Protein AF-A0A2M7PJN2-F1 (afdb_monomer)

Foldseek 3Di:
DDDPPPPDWDDQDPPPCPPPDQAREGEGHECEATCARCEYFYEYNGYNCAHVEYAYEHCFYANEHVEYTAYACEAQNYHCEYAHEHVEYEQDHVHYYDYYVYYDHD

Nearest PDB structures (foldseek):
  3wp8-assembly1_A-3  TM=7.097E-01  e=2.782E-02  Acinetobacter sp. Tol 5
  3s6l-assembly2_D  TM=5.979E-01  e=1.125E-02  Burkholderia pseudomallei 1710b
  3ult-assembly2_B  TM=5.946E-01  e=5.694E-01  Lolium perenne
  2xqh-assembly1_A  TM=3.423E-01  e=7.765E-02  Escherichia coli
  1p9h-assembly1_A  TM=4.107E-01  e=5.360E-01  Yersinia enterocolitica

Structure (mmCIF, N/CA/C/O backbone):
data_AF-A0A2M7PJN2-F1
#
_entry.id   AF-A0A2M7PJN2-F1
#
loop_
_atom_site.group_PDB
_atom_site.id
_atom_site.type_symbol
_atom_site.label_atom_id
_atom_site.label_alt_id
_atom_site.label_comp_id
_atom_site.label_asym_id
_atom_site.label_entity_id
_atom_site.label_seq_id
_atom_site.pdbx_PDB_ins_code
_atom_site.Cartn_x
_atom_site.Cartn_y
_atom_site.Cartn_z
_atom_site.occupancy
_atom_site.B_iso_or_equiv
_atom_site.auth_seq_id
_atom_site.auth_comp_id
_atom_site.auth_asym_id
_atom_site.auth_atom_id
_atom_site.pdbx_PDB_model_num
ATOM 1 N N . MET A 1 1 ? -11.602 22.014 36.390 1.00 38.78 1 MET A N 1
ATOM 2 C CA . MET A 1 1 ? -10.246 21.544 36.732 1.00 38.78 1 MET A CA 1
ATOM 3 C C . MET A 1 1 ? -9.973 20.289 35.911 1.00 38.78 1 MET A C 1
ATOM 5 O O . MET A 1 1 ? -10.560 19.260 36.188 1.00 38.78 1 MET A O 1
ATOM 9 N N . PHE A 1 2 ? -9.213 20.486 34.830 1.00 40.53 2 PHE A N 1
ATOM 10 C CA . PHE A 1 2 ? -8.470 19.558 33.959 1.00 40.53 2 PHE A CA 1
ATOM 11 C C . PHE A 1 2 ? -9.011 18.152 33.628 1.00 40.53 2 PHE A C 1
ATOM 13 O O . PHE A 1 2 ? -8.960 17.243 34.445 1.00 40.53 2 PHE A O 1
ATOM 20 N N . ALA A 1 3 ? -9.289 17.937 32.338 1.00 31.81 3 ALA A N 1
ATOM 21 C CA . ALA A 1 3 ? -8.840 16.731 31.645 1.00 31.81 3 ALA A CA 1
ATOM 22 C C . ALA A 1 3 ? -8.030 17.178 30.418 1.00 31.81 3 ALA A C 1
ATOM 24 O O . ALA A 1 3 ? -8.571 17.556 29.382 1.00 31.81 3 ALA A O 1
ATOM 25 N N . TYR A 1 4 ? -6.712 17.227 30.598 1.00 33.50 4 TYR A N 1
ATOM 26 C CA . TYR A 1 4 ? -5.731 17.418 29.537 1.00 33.50 4 TYR A CA 1
ATOM 27 C C . TYR A 1 4 ? -5.727 16.122 28.717 1.00 33.50 4 TYR A C 1
ATOM 29 O O . TYR A 1 4 ? -5.162 15.117 29.147 1.00 33.50 4 TYR A O 1
ATOM 37 N N . VAL A 1 5 ? -6.434 16.089 27.587 1.00 43.19 5 VAL A N 1
ATOM 38 C CA . VAL A 1 5 ? -6.377 14.930 26.690 1.00 43.19 5 VAL A CA 1
ATOM 39 C C . VAL A 1 5 ? -5.094 15.078 25.880 1.00 43.19 5 VAL A C 1
ATOM 41 O O . VAL A 1 5 ? -5.037 15.852 24.929 1.00 43.19 5 VAL A O 1
ATOM 44 N N . ASN A 1 6 ? -4.031 14.406 26.321 1.00 33.69 6 ASN A N 1
ATOM 45 C CA . ASN A 1 6 ? -2.768 14.343 25.594 1.00 33.69 6 ASN A CA 1
ATOM 46 C C . ASN A 1 6 ? -3.020 13.798 24.179 1.00 33.69 6 ASN A C 1
ATOM 48 O O . ASN A 1 6 ? -3.378 12.637 23.997 1.00 33.69 6 ASN A O 1
ATOM 52 N N . THR A 1 7 ? -2.814 14.648 23.179 1.00 42.75 7 THR A N 1
ATOM 53 C CA . THR A 1 7 ? -2.986 14.411 21.737 1.00 42.75 7 THR A CA 1
ATOM 54 C C . THR A 1 7 ? -1.872 13.569 21.105 1.00 42.75 7 THR A C 1
ATOM 56 O O . THR A 1 7 ? -1.627 13.656 19.907 1.00 42.75 7 THR A O 1
ATOM 59 N N . TYR A 1 8 ? -1.212 12.708 21.877 1.00 38.25 8 TYR A N 1
ATOM 60 C CA . TYR A 1 8 ? -0.133 11.858 21.384 1.00 38.25 8 TYR A CA 1
ATOM 61 C C . TYR A 1 8 ? -0.482 10.378 21.602 1.00 38.25 8 TYR A C 1
ATOM 63 O O . TYR A 1 8 ? -0.402 9.845 22.706 1.00 38.25 8 TYR A O 1
ATOM 71 N N . SER A 1 9 ? -0.835 9.716 20.495 1.00 43.16 9 SER A N 1
ATOM 72 C CA . SER A 1 9 ? -0.305 8.392 20.121 1.00 43.16 9 SER A CA 1
ATOM 73 C C . SER A 1 9 ? -1.198 7.148 20.088 1.00 43.16 9 SER A C 1
ATOM 75 O O . SER A 1 9 ? -0.722 6.198 19.482 1.00 43.16 9 SER A O 1
ATOM 77 N N . GLN A 1 10 ? -2.426 7.042 20.622 1.00 43.09 10 GLN A N 1
ATOM 78 C CA . GLN A 1 10 ? -3.120 5.727 20.590 1.00 43.09 10 GLN A CA 1
ATOM 79 C C . GLN A 1 10 ? -4.648 5.806 20.406 1.00 43.09 10 GLN A C 1
ATOM 81 O O . GLN A 1 10 ? -5.385 5.942 21.376 1.00 43.09 10 GLN A O 1
ATOM 86 N N . CYS A 1 11 ? -5.146 5.642 19.173 1.00 47.91 11 CYS A N 1
ATOM 87 C CA . CYS A 1 11 ? -6.522 5.179 18.947 1.00 47.91 11 CYS A CA 1
ATOM 88 C C . CYS A 1 11 ? -6.535 4.051 17.908 1.00 47.91 11 CYS A C 1
ATOM 90 O O . CYS A 1 11 ? -6.742 4.282 16.719 1.00 47.91 11 CYS A O 1
ATOM 92 N N . THR A 1 12 ? -6.303 2.823 18.378 1.00 56.69 12 THR A N 1
ATOM 93 C CA . THR A 1 12 ? -6.322 1.591 17.570 1.00 56.69 12 THR A CA 1
ATOM 94 C C . THR A 1 12 ? -7.746 1.209 17.129 1.00 56.69 12 THR A C 1
ATOM 96 O O . THR A 1 12 ? -7.912 0.525 16.125 1.00 56.69 12 THR A O 1
ATOM 99 N N . THR A 1 13 ? -8.777 1.729 17.808 1.00 49.72 13 THR A N 1
ATOM 100 C CA . THR A 1 13 ? -10.187 1.732 17.382 1.00 49.72 13 THR A CA 1
ATOM 101 C C . THR A 1 13 ? -10.884 2.945 17.999 1.00 49.72 13 THR A C 1
ATOM 103 O O . THR A 1 13 ? -11.215 2.932 19.186 1.00 49.72 13 THR A O 1
ATOM 106 N N . CYS A 1 14 ? -11.147 3.996 17.226 1.00 49.25 14 CYS A N 1
ATOM 107 C CA . CYS A 1 14 ? -12.115 5.005 17.650 1.00 49.25 14 CYS A CA 1
ATOM 108 C C . CYS A 1 14 ? -13.483 4.485 17.209 1.00 49.25 14 CYS A C 1
ATOM 110 O O . CYS A 1 14 ? -14.023 4.910 16.194 1.00 49.25 14 CYS A O 1
ATOM 112 N N . ASN A 1 15 ? -13.998 3.505 17.963 1.00 43.19 15 ASN A N 1
ATOM 113 C CA . ASN A 1 15 ? -15.410 3.143 17.966 1.00 43.19 15 ASN A CA 1
ATOM 114 C C . ASN A 1 15 ? -16.201 4.407 18.325 1.00 43.19 15 ASN A C 1
ATOM 116 O O . ASN A 1 15 ? -16.498 4.655 19.490 1.00 43.19 15 ASN A O 1
ATOM 120 N N . ASN A 1 16 ? -16.540 5.214 17.328 1.00 42.50 16 ASN A N 1
ATOM 121 C CA . ASN A 1 16 ? -17.818 5.885 17.365 1.00 42.50 16 ASN A CA 1
ATOM 122 C C . ASN A 1 16 ? -18.776 4.954 16.623 1.00 42.50 16 ASN A C 1
ATOM 124 O O . ASN A 1 16 ? -18.753 4.946 15.389 1.00 42.50 16 ASN A O 1
ATOM 128 N N . PRO A 1 17 ? -19.573 4.122 17.315 1.00 43.25 17 PRO A N 1
ATOM 129 C CA . PRO A 1 17 ? -20.713 3.509 16.670 1.00 43.25 17 PRO A CA 1
ATOM 130 C C . PRO A 1 17 ? -21.677 4.651 16.336 1.00 43.25 17 PRO A C 1
ATOM 132 O O . PRO A 1 17 ? -22.558 4.983 17.122 1.00 43.25 17 PRO A O 1
ATOM 135 N N . ILE A 1 18 ? -21.497 5.292 15.179 1.00 47.22 18 ILE A N 1
ATOM 136 C CA . ILE A 1 18 ? -22.597 6.015 14.558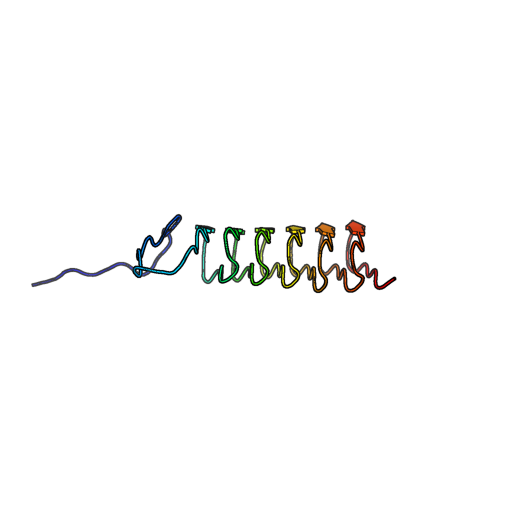 1.00 47.22 18 ILE A CA 1
ATOM 137 C C . ILE A 1 18 ? -23.594 4.911 14.192 1.00 47.22 18 ILE A C 1
ATOM 139 O O . ILE A 1 18 ? -23.219 3.993 13.449 1.00 47.22 18 ILE A O 1
ATOM 143 N N . PRO A 1 19 ? -24.829 4.931 14.717 1.00 38.94 19 PRO A N 1
ATOM 144 C CA . PRO A 1 19 ? -25.845 3.974 14.309 1.00 38.94 19 PRO A CA 1
ATOM 145 C C . PRO A 1 19 ? -26.008 4.063 12.783 1.00 38.94 19 PRO A C 1
ATOM 147 O O . PRO A 1 19 ? -26.482 5.073 12.273 1.00 38.94 19 PRO A O 1
ATOM 150 N N . GLY A 1 20 ? -25.537 3.041 12.057 1.00 47.75 20 GLY A N 1
ATOM 151 C CA . GLY A 1 20 ? -25.598 2.974 10.591 1.00 47.75 20 GLY A CA 1
ATOM 152 C C . GLY A 1 20 ? -24.270 3.040 9.820 1.00 47.75 20 GLY A C 1
ATOM 153 O O . GLY A 1 20 ? -24.317 2.947 8.596 1.00 47.75 20 GLY A O 1
ATOM 154 N N . THR A 1 21 ? -23.096 3.151 10.461 1.00 48.91 21 THR A N 1
ATOM 155 C CA . THR A 1 21 ? -21.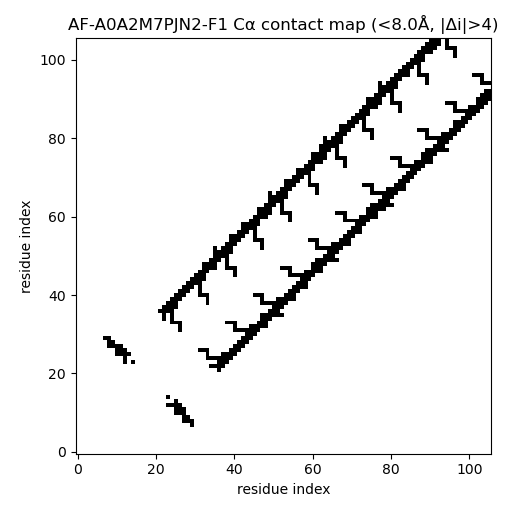802 3.117 9.736 1.00 48.91 21 THR A CA 1
ATOM 156 C C . THR A 1 21 ? -20.962 1.893 10.106 1.00 48.91 21 THR A C 1
ATOM 158 O O . THR A 1 21 ? -20.531 1.751 11.245 1.00 48.91 21 THR A O 1
ATOM 161 N N . THR A 1 22 ? -20.676 1.025 9.137 1.00 54.28 22 THR A N 1
ATOM 162 C CA . THR A 1 22 ? -19.928 -0.240 9.288 1.00 54.28 22 THR A CA 1
ATOM 163 C C . THR A 1 22 ? -18.404 -0.070 9.422 1.00 54.28 22 THR A C 1
ATOM 165 O O . THR A 1 22 ? -17.659 -0.984 9.088 1.00 54.28 22 THR A O 1
ATOM 168 N N . ASN A 1 23 ? -17.888 1.091 9.838 1.00 63.94 23 ASN A N 1
ATOM 169 C CA . ASN A 1 23 ? -16.481 1.450 9.618 1.00 63.94 23 ASN A CA 1
ATOM 170 C C . ASN A 1 23 ? -15.514 0.913 10.700 1.00 63.94 23 ASN A C 1
ATOM 172 O O . ASN A 1 23 ? -15.291 1.559 11.719 1.00 63.94 23 ASN A O 1
ATOM 176 N N . TYR A 1 24 ? -14.917 -0.260 10.456 1.00 77.88 24 TYR A N 1
ATOM 177 C CA . TYR A 1 24 ? -13.907 -0.898 11.321 1.00 77.88 24 TYR A CA 1
ATOM 178 C C . TYR A 1 24 ? -12.459 -0.460 11.016 1.00 77.88 24 TYR A C 1
ATOM 180 O O . TYR A 1 24 ? -11.565 -1.299 10.915 1.00 77.88 24 TYR A O 1
ATOM 188 N N . ALA A 1 25 ? -12.220 0.835 10.808 1.00 82.81 25 ALA A N 1
ATOM 189 C CA . ALA A 1 25 ? -10.889 1.349 10.494 1.00 82.81 25 ALA A CA 1
ATOM 190 C C . ALA A 1 25 ? -9.981 1.439 11.739 1.00 82.81 25 ALA A C 1
ATOM 192 O O . ALA A 1 25 ? -10.393 1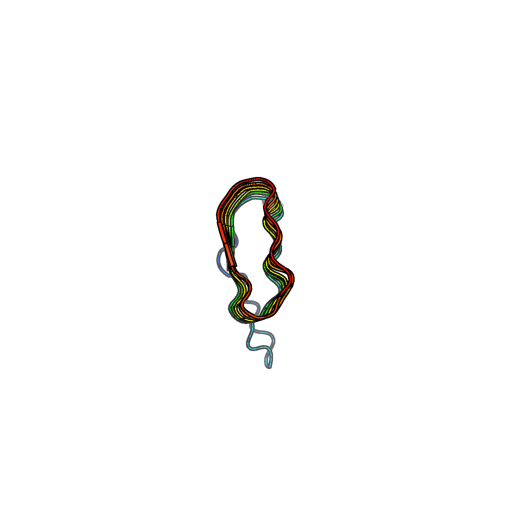.920 12.800 1.00 82.81 25 ALA A O 1
ATOM 193 N N . SER A 1 26 ? -8.718 1.038 11.593 1.00 86.81 26 SER A N 1
ATOM 194 C CA . SER A 1 26 ? -7.699 1.072 12.648 1.00 86.81 26 SER A CA 1
ATOM 195 C C . SER A 1 26 ? -6.487 1.888 12.220 1.00 86.81 26 SER A C 1
ATOM 197 O O . SER A 1 26 ? -6.061 1.846 11.067 1.00 86.81 26 SER A O 1
ATOM 199 N N . LYS A 1 27 ? -5.881 2.618 13.160 1.00 86.44 27 LYS A N 1
ATOM 200 C CA . LYS A 1 27 ? -4.632 3.335 12.898 1.00 86.44 27 LYS A CA 1
ATOM 201 C C . LYS A 1 27 ? -3.674 3.324 14.078 1.00 86.44 27 LYS A C 1
ATOM 203 O O . LYS A 1 27 ? -4.106 3.369 15.227 1.00 86.44 27 LYS A O 1
ATOM 208 N N . VAL A 1 28 ? -2.373 3.281 13.799 1.00 87.31 28 VAL A N 1
ATOM 209 C CA . VAL A 1 28 ? -1.326 3.180 14.830 1.00 87.31 28 VAL A CA 1
ATOM 210 C C . VAL A 1 28 ? -0.141 4.072 14.484 1.00 87.31 28 VAL A C 1
ATOM 212 O O . VAL A 1 28 ? 0.474 3.902 13.439 1.00 87.31 28 VAL A O 1
ATOM 215 N N . GLY A 1 29 ? 0.203 5.010 15.365 1.00 86.00 29 GLY A N 1
ATOM 216 C CA . GLY A 1 29 ? 1.302 5.962 15.172 1.00 86.00 29 GLY A CA 1
ATOM 217 C C . GLY A 1 29 ? 0.819 7.401 14.986 1.00 86.00 29 GLY A C 1
ATOM 218 O O . GLY A 1 29 ? -0.269 7.756 15.443 1.00 86.00 29 GLY A O 1
ATOM 219 N N . THR A 1 30 ? 1.628 8.233 14.334 1.00 85.56 30 THR A N 1
ATOM 220 C CA . THR A 1 30 ? 1.442 9.693 14.298 1.00 85.56 30 THR A CA 1
ATOM 221 C C . THR A 1 30 ? 0.800 10.140 12.985 1.00 85.56 30 THR A C 1
ATOM 223 O O . THR A 1 30 ? 1.253 9.751 11.913 1.00 85.56 30 THR A O 1
ATOM 226 N N . ASP A 1 31 ? -0.247 10.967 13.060 1.00 87.62 31 ASP A N 1
ATOM 227 C CA . ASP A 1 31 ? -0.905 11.615 11.908 1.00 87.62 31 ASP A CA 1
ATOM 228 C C . ASP A 1 31 ? -1.413 10.678 10.798 1.00 87.62 31 ASP A C 1
ATOM 230 O O . ASP A 1 31 ? -1.527 11.055 9.632 1.00 87.62 31 ASP A O 1
ATOM 234 N N . ASN A 1 32 ? -1.763 9.444 11.158 1.00 87.81 32 ASN A N 1
ATOM 235 C CA . ASN A 1 32 ? -2.303 8.470 10.212 1.00 87.81 32 ASN A CA 1
ATOM 236 C C . ASN A 1 32 ? -3.800 8.703 9.923 1.00 87.81 32 ASN A C 1
ATOM 238 O O . ASN A 1 32 ? -4.573 9.139 10.793 1.00 87.81 32 ASN A O 1
ATOM 242 N N . ILE A 1 33 ? -4.225 8.340 8.712 1.00 88.81 33 ILE A N 1
ATOM 243 C CA . ILE A 1 33 ? -5.605 8.429 8.219 1.00 88.81 33 ILE A CA 1
ATOM 244 C C . ILE A 1 33 ? -6.069 7.030 7.803 1.00 88.81 33 ILE A C 1
ATOM 246 O O . ILE A 1 33 ? -5.495 6.428 6.909 1.00 88.81 33 ILE A O 1
ATOM 250 N N . ALA A 1 34 ? -7.127 6.519 8.424 1.00 89.94 34 ALA A N 1
ATOM 251 C CA . ALA A 1 34 ? -7.782 5.278 8.016 1.00 89.94 34 ALA A CA 1
ATOM 252 C C . ALA A 1 34 ? -9.273 5.587 7.836 1.00 89.94 34 ALA A C 1
ATOM 254 O O . ALA A 1 34 ? -10.000 5.724 8.818 1.00 89.94 34 ALA A O 1
ATOM 255 N N . THR A 1 35 ? -9.693 5.838 6.595 1.00 87.94 35 THR A N 1
ATOM 256 C CA . THR A 1 35 ? -11.075 6.234 6.249 1.00 87.94 35 THR A CA 1
ATOM 257 C C . THR A 1 35 ? -11.850 5.107 5.579 1.00 87.94 35 THR A C 1
ATOM 259 O O . THR A 1 35 ? -13.080 5.085 5.658 1.00 87.94 35 THR A O 1
ATOM 262 N N . GLY A 1 36 ? -11.139 4.162 4.964 1.00 86.44 36 GLY A N 1
ATOM 263 C CA . GLY A 1 36 ? -11.720 2.986 4.341 1.00 86.44 36 GLY A CA 1
ATOM 264 C C . GLY A 1 36 ? -12.400 2.044 5.334 1.00 86.44 36 GLY A C 1
ATOM 265 O O . GLY A 1 36 ? -11.928 1.817 6.445 1.00 86.44 36 GLY A O 1
ATOM 266 N N . ASN A 1 37 ? -13.511 1.447 4.910 1.00 87.81 37 ASN A N 1
ATOM 267 C CA . ASN A 1 37 ? -14.194 0.409 5.677 1.00 87.81 37 ASN A CA 1
ATOM 268 C C . ASN A 1 37 ? -13.238 -0.759 5.967 1.00 87.81 37 ASN A C 1
ATOM 270 O O . ASN A 1 37 ? -12.657 -1.273 5.021 1.00 87.81 37 ASN A O 1
ATOM 274 N N . ASN A 1 38 ? -13.060 -1.180 7.224 1.00 88.25 38 ASN A N 1
ATOM 275 C CA . ASN A 1 38 ? -12.103 -2.243 7.586 1.00 88.25 38 ASN A CA 1
ATOM 276 C C . ASN A 1 38 ? -10.646 -1.949 7.156 1.00 88.25 38 ASN A C 1
ATOM 278 O O . ASN A 1 38 ? -9.898 -2.887 6.875 1.00 88.25 38 ASN A O 1
ATOM 282 N N . SER A 1 39 ? -10.240 -0.677 7.059 1.00 92.31 39 SER A N 1
ATOM 283 C CA . SER A 1 39 ? -8.878 -0.316 6.652 1.00 92.31 39 SER A CA 1
ATOM 284 C C . SER A 1 39 ? -7.898 -0.222 7.826 1.00 92.31 39 SER A C 1
ATOM 286 O O . SER A 1 39 ? -8.290 -0.081 8.987 1.00 92.31 39 SER A O 1
ATOM 288 N N . PHE A 1 40 ? -6.600 -0.296 7.532 1.00 93.38 40 PHE A N 1
ATOM 289 C CA . PHE A 1 40 ? -5.533 -0.183 8.526 1.00 93.38 40 PHE A CA 1
ATOM 290 C C . PHE A 1 40 ? -4.441 0.789 8.075 1.00 93.38 40 PHE A C 1
ATOM 292 O O . PHE A 1 40 ? -3.869 0.592 7.008 1.00 93.38 40 PHE A O 1
ATOM 299 N N . ALA A 1 41 ? -4.115 1.794 8.895 1.00 94.00 41 ALA A N 1
ATOM 300 C CA . ALA A 1 41 ? -3.036 2.756 8.636 1.00 94.00 41 ALA A CA 1
ATOM 301 C C . ALA A 1 41 ? -2.024 2.820 9.797 1.00 94.00 41 ALA A C 1
ATOM 303 O O . ALA A 1 41 ? -2.341 3.320 10.880 1.00 94.00 41 ALA A O 1
ATOM 304 N N . GLY A 1 42 ? -0.797 2.340 9.600 1.00 91.94 42 GLY A N 1
ATOM 305 C CA . GLY A 1 42 ? 0.245 2.329 10.629 1.00 91.94 42 GLY A CA 1
ATOM 306 C C . GLY A 1 42 ? 1.534 3.047 10.225 1.00 91.94 42 GLY A C 1
ATOM 307 O O . GLY A 1 42 ? 2.016 2.877 9.114 1.00 91.94 42 GLY A O 1
ATOM 308 N N . GLY A 1 43 ? 2.142 3.812 11.134 1.00 92.25 43 GLY A N 1
ATOM 309 C CA . GLY A 1 43 ? 3.414 4.508 10.901 1.00 92.25 43 GLY A CA 1
ATOM 310 C C . GLY A 1 43 ? 3.344 6.006 11.191 1.00 92.25 43 GLY A C 1
ATOM 311 O O . GLY A 1 43 ? 2.819 6.417 12.226 1.00 92.25 43 GLY A O 1
ATOM 312 N N . ILE A 1 44 ? 3.902 6.812 10.287 1.00 93.25 44 ILE A N 1
ATOM 313 C CA . ILE A 1 44 ? 3.887 8.280 10.346 1.00 93.25 44 ILE A CA 1
ATOM 314 C C . ILE A 1 44 ? 3.207 8.762 9.068 1.00 93.25 44 ILE A C 1
ATOM 316 O O . ILE A 1 44 ? 3.640 8.374 7.988 1.00 93.25 44 ILE A O 1
ATOM 320 N N . THR A 1 45 ? 2.146 9.561 9.178 1.00 94.75 45 THR A N 1
ATOM 321 C CA . THR A 1 45 ? 1.414 10.140 8.032 1.00 94.75 45 THR A CA 1
ATOM 322 C C . THR A 1 45 ? 0.914 9.131 6.980 1.00 94.75 45 THR A C 1
ATOM 324 O O . THR A 1 45 ? 0.654 9.503 5.834 1.00 94.75 45 THR A O 1
ATOM 327 N N . SER A 1 46 ? 0.737 7.860 7.355 1.00 95.94 46 SER A N 1
ATOM 328 C CA . SER A 1 46 ? 0.188 6.808 6.485 1.00 95.94 46 SER A CA 1
ATOM 329 C C . SER A 1 46 ? -1.313 6.986 6.241 1.00 95.94 46 SER A C 1
ATOM 331 O O . SER A 1 46 ? -2.034 7.542 7.078 1.00 95.94 46 SER A O 1
ATOM 333 N N . ARG A 1 47 ? -1.804 6.519 5.087 1.00 95.81 47 ARG A N 1
ATOM 334 C CA . ARG A 1 47 ? -3.196 6.679 4.651 1.00 95.81 47 ARG A CA 1
ATOM 335 C C . ARG A 1 47 ? -3.768 5.394 4.061 1.00 95.81 47 ARG A C 1
ATOM 337 O O . ARG A 1 47 ? -3.303 4.926 3.031 1.00 95.81 47 ARG A O 1
ATOM 344 N N . ALA A 1 48 ? -4.822 4.871 4.671 1.00 96.19 48 ALA A N 1
ATOM 345 C CA . ALA A 1 48 ? -5.596 3.736 4.181 1.00 96.19 48 ALA A CA 1
ATOM 346 C C . ALA A 1 48 ? -7.019 4.203 3.831 1.00 96.19 48 ALA A C 1
ATOM 348 O O . ALA A 1 48 ? -7.927 4.199 4.674 1.00 96.19 48 ALA A O 1
ATOM 349 N N . ASN A 1 49 ? -7.180 4.680 2.593 1.00 94.75 49 ASN A N 1
ATOM 350 C CA . ASN A 1 49 ? -8.406 5.323 2.115 1.00 94.75 49 ASN A CA 1
ATOM 351 C C . ASN A 1 49 ? -9.392 4.335 1.474 1.00 94.75 49 ASN A C 1
ATOM 353 O O . ASN A 1 49 ? -10.604 4.525 1.572 1.00 94.75 49 ASN A O 1
ATOM 357 N N . GLY A 1 50 ? -8.889 3.272 0.843 1.00 94.31 50 GLY A N 1
ATOM 358 C CA . GLY A 1 50 ? -9.723 2.239 0.233 1.00 94.31 50 GLY A CA 1
ATOM 359 C C . GLY A 1 50 ? -10.404 1.307 1.242 1.00 94.31 50 GLY A C 1
ATOM 360 O O . GLY A 1 50 ? -9.896 1.046 2.331 1.00 94.31 50 GLY A O 1
ATOM 361 N N . ALA A 1 51 ? -11.562 0.754 0.879 1.00 93.44 51 ALA A N 1
ATOM 362 C CA . ALA A 1 51 ? -12.189 -0.303 1.674 1.00 93.44 51 ALA A CA 1
ATOM 363 C C . ALA A 1 51 ? -11.266 -1.530 1.756 1.00 93.44 51 ALA A C 1
ATOM 365 O O . ALA A 1 51 ? -10.678 -1.929 0.755 1.00 93.44 51 ALA A O 1
ATOM 366 N N . GLN A 1 52 ? -11.135 -2.117 2.944 1.00 94.56 52 GLN A N 1
ATOM 367 C CA . GLN A 1 52 ? -10.238 -3.227 3.266 1.00 94.56 52 GLN A CA 1
ATOM 368 C C . GLN A 1 52 ? -8.773 -2.951 2.887 1.00 94.56 52 GLN A C 1
ATOM 370 O O . GLN A 1 52 ? -8.025 -3.891 2.619 1.00 94.56 52 GLN A O 1
ATOM 375 N N . SER A 1 53 ? -8.367 -1.678 2.808 1.00 97.19 53 SER A N 1
ATOM 376 C CA . SER A 1 53 ? -7.002 -1.323 2.434 1.00 97.19 53 SER A CA 1
ATOM 377 C C . SER A 1 53 ? -6.049 -1.366 3.623 1.00 97.19 53 SER A C 1
ATOM 379 O O . SER A 1 53 ? -6.433 -1.177 4.780 1.00 97.19 53 SER A O 1
ATOM 381 N N . PHE A 1 54 ? -4.779 -1.614 3.331 1.00 97.69 54 PHE A N 1
ATOM 382 C CA . PHE A 1 54 ? -3.719 -1.704 4.322 1.00 97.69 54 PHE A CA 1
ATOM 383 C C . PHE A 1 54 ? -2.584 -0.766 3.927 1.00 97.69 54 PHE A C 1
ATOM 385 O O . PHE A 1 54 ? -2.018 -0.912 2.850 1.00 97.69 54 PHE A O 1
ATOM 392 N N . ALA A 1 55 ? -2.240 0.183 4.791 1.00 97.88 55 ALA A N 1
ATOM 393 C CA . ALA A 1 55 ? -1.107 1.081 4.632 1.00 97.88 55 ALA A CA 1
ATOM 394 C C . ALA A 1 55 ? -0.212 0.990 5.871 1.00 97.88 55 ALA A C 1
ATOM 396 O O . ALA A 1 55 ? -0.654 1.282 6.981 1.00 97.88 55 ALA A O 1
ATOM 397 N N . PHE A 1 56 ? 1.051 0.607 5.708 1.00 96.56 56 PHE A N 1
ATOM 398 C CA . PHE A 1 56 ? 2.006 0.601 6.814 1.00 96.56 56 PHE A CA 1
ATOM 399 C C . PHE A 1 56 ? 3.365 1.153 6.399 1.00 96.56 56 PHE A C 1
ATOM 401 O O . PHE A 1 56 ? 3.985 0.653 5.471 1.00 96.56 56 PHE A O 1
ATOM 408 N N . GLY A 1 57 ? 3.858 2.149 7.125 1.00 95.94 57 GLY A N 1
ATOM 409 C CA . GLY A 1 57 ? 5.117 2.835 6.856 1.00 95.94 57 GLY A CA 1
ATOM 410 C C . GLY A 1 57 ? 4.945 4.351 6.850 1.00 95.94 57 GLY A C 1
ATOM 411 O O . GLY A 1 57 ? 3.849 4.871 7.041 1.00 95.94 57 GLY A O 1
ATOM 412 N N . SER A 1 58 ? 6.043 5.087 6.695 1.00 96.19 58 SER A N 1
ATOM 413 C CA . SER A 1 58 ? 5.975 6.551 6.686 1.00 96.19 58 SER A CA 1
ATOM 414 C C . SER A 1 58 ? 5.504 7.048 5.316 1.00 96.19 58 SER A C 1
ATOM 416 O O . SER A 1 58 ? 6.077 6.671 4.298 1.00 96.19 58 SER A O 1
ATOM 418 N N . ALA A 1 59 ? 4.435 7.846 5.286 1.00 97.12 59 ALA A N 1
ATOM 419 C CA . ALA A 1 59 ? 3.769 8.317 4.070 1.00 97.12 59 ALA A CA 1
ATOM 420 C C . ALA A 1 59 ? 3.277 7.209 3.104 1.00 97.12 59 ALA A C 1
ATOM 422 O O . ALA A 1 59 ? 3.119 7.471 1.915 1.00 97.12 59 ALA A O 1
ATOM 423 N N . ALA A 1 60 ? 3.025 5.986 3.589 1.00 98.19 60 ALA A N 1
ATOM 424 C CA . ALA A 1 60 ? 2.406 4.920 2.791 1.00 98.19 60 ALA A CA 1
ATOM 425 C C . ALA A 1 60 ? 0.933 5.242 2.490 1.00 98.19 60 ALA A C 1
ATOM 427 O O . ALA A 1 60 ? 0.205 5.652 3.395 1.00 98.19 60 ALA A O 1
ATOM 428 N N . ILE A 1 61 ? 0.477 5.036 1.253 1.00 98.44 61 ILE A N 1
ATOM 429 C CA . ILE A 1 61 ? -0.877 5.374 0.793 1.00 98.44 61 ILE A CA 1
ATOM 430 C C . ILE A 1 61 ? -1.508 4.176 0.071 1.00 98.44 61 ILE A C 1
ATOM 432 O O . ILE A 1 61 ? -1.009 3.721 -0.956 1.00 98.44 61 ILE A O 1
ATOM 436 N N . ALA A 1 62 ? -2.640 3.703 0.585 1.00 98.25 62 ALA A N 1
ATOM 437 C CA . ALA A 1 62 ? -3.460 2.636 0.016 1.00 98.25 62 ALA A CA 1
AT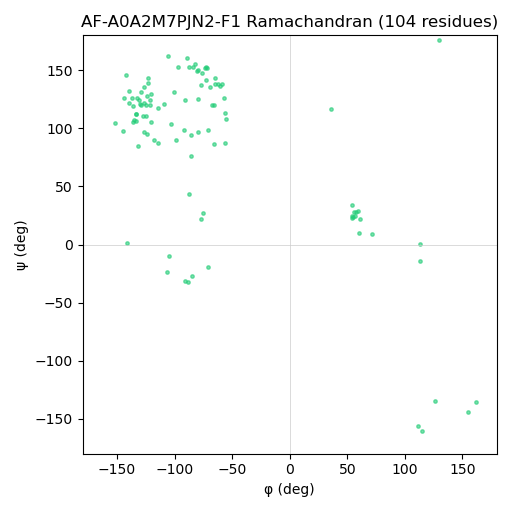OM 438 C C . ALA A 1 62 ? -4.861 3.184 -0.329 1.00 98.25 62 ALA A C 1
ATOM 440 O O . ALA A 1 62 ? -5.770 3.196 0.515 1.00 98.25 62 ALA A O 1
ATOM 441 N N . ASP A 1 63 ? -5.016 3.691 -1.558 1.00 97.88 63 ASP A N 1
ATOM 442 C CA . ASP A 1 63 ? -6.238 4.355 -2.044 1.00 97.88 63 ASP A CA 1
ATOM 443 C C . ASP A 1 63 ? -7.249 3.379 -2.654 1.00 97.88 63 ASP A C 1
ATOM 445 O O . ASP A 1 63 ? -8.456 3.588 -2.535 1.00 97.88 63 ASP A O 1
ATOM 449 N N . GLY A 1 64 ? -6.779 2.300 -3.279 1.00 97.62 64 GLY A N 1
ATOM 450 C CA . GLY A 1 64 ? -7.657 1.315 -3.904 1.00 97.62 64 GLY A CA 1
ATOM 451 C C . GLY A 1 64 ? -8.399 0.436 -2.898 1.00 97.62 64 GLY A C 1
ATOM 452 O O . GLY A 1 64 ? -7.898 0.153 -1.805 1.00 97.62 64 GLY A O 1
ATOM 453 N N . ALA A 1 65 ? -9.572 -0.072 -3.271 1.00 96.94 65 ALA A N 1
ATOM 454 C CA . ALA A 1 65 ? -10.220 -1.132 -2.502 1.00 96.94 65 ALA A CA 1
ATOM 455 C C . ALA A 1 65 ? -9.341 -2.394 -2.498 1.00 96.94 65 ALA A C 1
ATOM 457 O O . ALA A 1 65 ? -8.749 -2.742 -3.521 1.00 96.94 65 ALA A O 1
ATOM 458 N N . ASN A 1 66 ? -9.225 -3.054 -1.344 1.00 97.69 66 ASN A N 1
ATOM 459 C CA . ASN A 1 66 ? -8.355 -4.213 -1.126 1.00 97.69 66 ASN A CA 1
ATOM 460 C C . ASN A 1 66 ? -6.879 -3.954 -1.497 1.00 97.69 66 ASN A C 1
ATOM 462 O O . ASN A 1 66 ? -6.155 -4.892 -1.823 1.00 97.69 66 ASN A O 1
ATOM 466 N N . SER A 1 67 ? -6.440 -2.691 -1.495 1.00 98.25 67 SER A N 1
ATOM 467 C CA . SER A 1 67 ? -5.056 -2.332 -1.813 1.00 98.25 67 SER A CA 1
ATOM 468 C C . SER A 1 67 ? -4.125 -2.496 -0.611 1.00 98.25 67 SER A C 1
ATOM 470 O O . SER A 1 67 ? -4.553 -2.437 0.545 1.00 98.25 67 SER A O 1
ATOM 472 N N . PHE A 1 68 ? -2.838 -2.702 -0.885 1.00 98.19 68 PHE A N 1
ATOM 473 C CA . PHE A 1 68 ? -1.827 -2.999 0.126 1.00 98.19 68 PHE A CA 1
ATOM 474 C C . PHE A 1 68 ? -0.546 -2.194 -0.118 1.00 98.19 68 PHE A C 1
ATOM 476 O O . PHE A 1 68 ? 0.242 -2.530 -0.998 1.00 98.19 68 PHE A O 1
ATOM 483 N N . ALA A 1 69 ? -0.313 -1.165 0.693 1.00 98.25 69 ALA A N 1
ATOM 484 C CA . ALA A 1 69 ? 0.878 -0.326 0.669 1.00 98.25 69 ALA A CA 1
ATOM 485 C C . ALA A 1 69 ? 1.753 -0.585 1.907 1.00 98.25 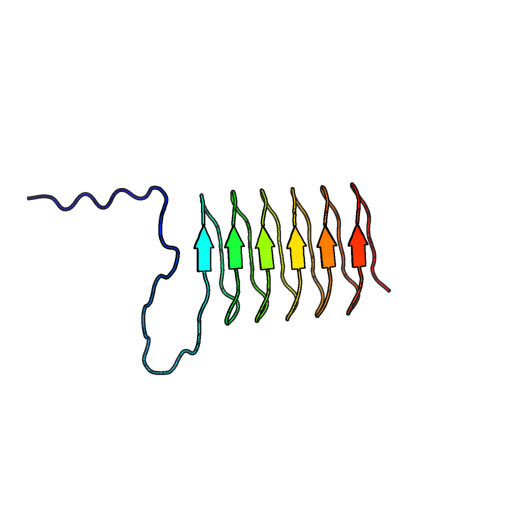69 ALA A C 1
ATOM 487 O O . ALA A 1 69 ? 1.325 -0.386 3.044 1.00 98.25 69 ALA A O 1
ATOM 488 N N . LEU A 1 70 ? 3.001 -0.997 1.704 1.00 97.88 70 LEU A N 1
ATOM 489 C CA . LEU A 1 70 ? 3.968 -1.252 2.771 1.00 97.88 70 LEU A CA 1
ATOM 490 C C . LEU A 1 70 ? 5.295 -0.553 2.466 1.00 97.88 70 LEU A C 1
ATOM 492 O O . LEU A 1 70 ? 5.900 -0.799 1.429 1.00 97.88 70 LEU A O 1
ATOM 496 N N . GLY A 1 71 ? 5.770 0.277 3.387 1.00 97.12 71 GLY A N 1
ATOM 497 C CA . GLY A 1 71 ? 7.068 0.944 3.332 1.00 97.12 71 GLY A CA 1
ATOM 498 C C . GLY A 1 71 ? 6.982 2.468 3.221 1.00 97.12 71 GLY A C 1
ATOM 499 O O . GLY A 1 71 ? 5.993 3.072 3.629 1.00 97.12 71 GLY A O 1
ATOM 500 N N . TRP A 1 72 ? 8.057 3.120 2.780 1.00 97.81 72 TRP A N 1
ATOM 501 C CA . TRP A 1 72 ? 8.150 4.585 2.805 1.00 97.81 72 TRP A CA 1
ATOM 502 C C . TRP A 1 72 ? 7.634 5.191 1.502 1.00 97.81 72 TRP A C 1
ATOM 504 O O . TRP A 1 72 ? 8.133 4.843 0.438 1.00 97.81 72 TRP A O 1
ATOM 514 N N . GLY A 1 73 ? 6.658 6.096 1.568 1.00 97.31 73 GLY A N 1
ATOM 515 C CA . GLY A 1 73 ? 6.162 6.824 0.395 1.00 97.31 73 GLY A CA 1
ATOM 516 C C . GLY A 1 73 ? 5.556 5.940 -0.702 1.00 97.31 73 GLY A C 1
ATOM 517 O O . GLY A 1 73 ? 5.549 6.341 -1.863 1.00 97.31 73 GLY A O 1
ATOM 518 N N . THR A 1 74 ? 5.108 4.726 -0.376 1.00 98.19 74 THR A N 1
ATOM 519 C CA . THR A 1 74 ? 4.478 3.826 -1.349 1.00 98.19 74 THR A CA 1
ATOM 520 C C . THR A 1 74 ? 3.043 4.252 -1.653 1.00 98.19 74 THR A C 1
ATOM 522 O O . THR A 1 74 ? 2.349 4.781 -0.787 1.00 98.19 74 THR A O 1
ATOM 525 N N . LEU A 1 75 ? 2.588 4.014 -2.883 1.00 98.31 75 LEU A N 1
ATOM 526 C CA . LEU A 1 75 ? 1.263 4.389 -3.370 1.00 98.31 75 LEU A CA 1
ATOM 527 C C . LEU A 1 75 ? 0.599 3.224 -4.113 1.00 98.31 75 LEU A C 1
ATOM 529 O O . LEU A 1 75 ? 0.916 2.943 -5.268 1.00 98.31 75 LEU A O 1
ATOM 533 N N . SER A 1 76 ? -0.384 2.590 -3.484 1.00 98.38 76 SER A N 1
ATOM 534 C CA . SER A 1 76 ? -1.271 1.609 -4.118 1.00 98.38 76 SER A CA 1
ATOM 535 C C . SER A 1 76 ? -2.587 2.289 -4.496 1.00 98.38 76 SER A C 1
ATOM 537 O O . SER A 1 76 ? -3.513 2.387 -3.691 1.00 98.38 76 SER A O 1
ATOM 539 N N . ASN A 1 77 ? -2.644 2.829 -5.716 1.00 96.94 77 ASN A N 1
ATOM 540 C CA . ASN A 1 77 ? -3.707 3.737 -6.153 1.00 96.94 77 ASN A CA 1
ATOM 541 C C . ASN A 1 77 ? -4.965 3.019 -6.675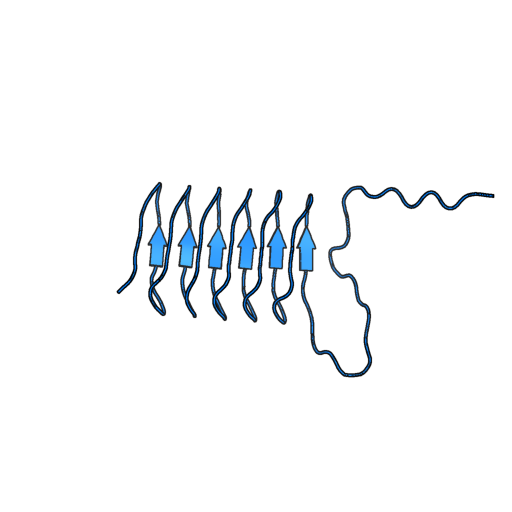 1.00 96.94 77 ASN A C 1
ATOM 543 O O . ASN A 1 77 ? -6.062 3.558 -6.575 1.00 96.94 77 ASN A O 1
ATOM 547 N N . SER A 1 78 ? -4.812 1.801 -7.198 1.00 98.00 78 SER A N 1
ATOM 548 C CA . SER A 1 78 ? -5.900 1.043 -7.829 1.00 98.00 78 SER A CA 1
ATOM 549 C C . SER A 1 78 ? -6.412 -0.112 -6.975 1.00 98.00 78 SER A C 1
ATOM 551 O O . SER A 1 78 ? -5.750 -0.578 -6.046 1.00 98.00 78 SER A O 1
ATOM 553 N N . ASN A 1 79 ? -7.612 -0.599 -7.297 1.00 97.75 79 ASN A N 1
ATOM 554 C CA . ASN A 1 79 ? -8.196 -1.754 -6.617 1.00 97.75 79 ASN A CA 1
ATOM 555 C C . ASN A 1 79 ? -7.282 -2.978 -6.747 1.00 97.75 79 ASN A C 1
ATOM 557 O O . ASN A 1 79 ? -6.734 -3.233 -7.820 1.00 97.75 79 ASN A O 1
ATOM 561 N N . PHE A 1 80 ? -7.134 -3.728 -5.655 1.00 97.88 80 PHE A N 1
ATOM 562 C CA . PHE A 1 80 ? -6.244 -4.891 -5.545 1.00 97.88 80 PHE A CA 1
ATOM 563 C C . PHE A 1 80 ? -4.756 -4.589 -5.790 1.00 97.88 80 PHE A C 1
ATOM 565 O O . PHE A 1 80 ? -3.961 -5.517 -5.924 1.00 97.88 80 PHE A O 1
ATOM 572 N N . ALA A 1 81 ? -4.359 -3.316 -5.870 1.00 98.31 81 ALA A N 1
ATOM 573 C CA . ALA A 1 81 ? -2.972 -2.949 -6.100 1.00 98.31 81 ALA A CA 1
ATOM 574 C C . ALA A 1 81 ? -2.117 -3.207 -4.852 1.00 98.31 81 ALA A C 1
ATOM 576 O O . ALA A 1 81 ? -2.543 -2.945 -3.726 1.00 98.31 81 ALA A O 1
ATOM 577 N N . VAL A 1 82 ? -0.889 -3.675 -5.061 1.00 98.19 82 VAL A N 1
ATOM 578 C CA . VAL A 1 82 ? 0.081 -3.972 -4.003 1.00 98.19 82 VAL A CA 1
ATOM 579 C C . VAL A 1 82 ? 1.365 -3.192 -4.271 1.00 98.19 82 VAL A C 1
ATOM 581 O O . VAL A 1 82 ? 1.927 -3.265 -5.362 1.00 98.19 82 VAL A O 1
ATOM 584 N N . SER A 1 83 ? 1.851 -2.440 -3.290 1.00 98.19 83 SER A N 1
ATOM 585 C CA . SER A 1 83 ? 3.113 -1.696 -3.357 1.00 98.19 83 SER A CA 1
ATOM 586 C C . SER A 1 83 ? 3.910 -1.928 -2.084 1.00 98.19 83 SER A C 1
ATOM 588 O O . SER A 1 83 ? 3.510 -1.487 -1.011 1.00 98.19 83 SER A O 1
ATOM 590 N N . ILE A 1 84 ? 5.040 -2.617 -2.190 1.00 97.94 84 ILE A N 1
ATOM 591 C CA . ILE A 1 84 ? 5.877 -2.979 -1.046 1.00 97.94 84 ILE A CA 1
ATOM 592 C C . ILE A 1 84 ? 7.308 -2.517 -1.321 1.00 97.94 84 ILE A C 1
ATOM 594 O O . ILE A 1 84 ? 7.990 -3.097 -2.163 1.00 97.94 84 ILE A O 1
ATOM 598 N N . GLY A 1 85 ? 7.783 -1.503 -0.598 1.00 97.25 85 GLY A N 1
ATOM 599 C CA . GLY A 1 85 ? 9.085 -0.917 -0.889 1.00 97.25 85 GLY A CA 1
ATOM 600 C C . GLY A 1 85 ? 9.259 0.530 -0.451 1.00 97.25 85 GLY A C 1
ATOM 601 O O . GLY A 1 85 ? 8.782 0.953 0.597 1.00 97.25 85 GLY A O 1
ATOM 602 N N . THR A 1 86 ? 9.988 1.302 -1.249 1.00 97.94 86 THR A N 1
ATOM 603 C CA . THR A 1 86 ? 10.256 2.727 -0.999 1.00 97.94 86 THR A CA 1
ATOM 604 C C . THR A 1 86 ? 9.922 3.521 -2.254 1.00 97.94 86 THR A C 1
ATOM 606 O O . THR A 1 86 ? 10.521 3.279 -3.295 1.00 97.94 86 THR A O 1
ATOM 609 N N . SER A 1 87 ? 8.989 4.468 -2.172 1.00 97.69 87 SER A N 1
ATOM 610 C CA . SER A 1 87 ? 8.529 5.289 -3.304 1.00 97.69 87 SER A CA 1
ATOM 611 C C . SER A 1 87 ? 7.945 4.489 -4.474 1.00 97.69 87 SER A C 1
ATOM 613 O O . SER A 1 87 ? 8.031 4.909 -5.628 1.00 97.69 87 SER A O 1
ATOM 615 N N . ASP A 1 88 ? 7.375 3.318 -4.201 1.00 97.81 88 ASP A N 1
ATOM 616 C CA . ASP A 1 88 ? 6.750 2.490 -5.232 1.00 97.81 88 ASP A CA 1
ATOM 617 C C . ASP A 1 88 ? 5.337 2.974 -5.558 1.00 97.81 88 ASP A C 1
ATOM 619 O O . ASP A 1 88 ? 4.631 3.491 -4.697 1.00 97.81 88 ASP A O 1
ATOM 623 N N . THR A 1 89 ? 4.892 2.786 -6.800 1.00 98.31 89 THR A N 1
ATOM 624 C CA . THR A 1 89 ? 3.545 3.173 -7.240 1.00 98.31 89 THR A CA 1
ATOM 625 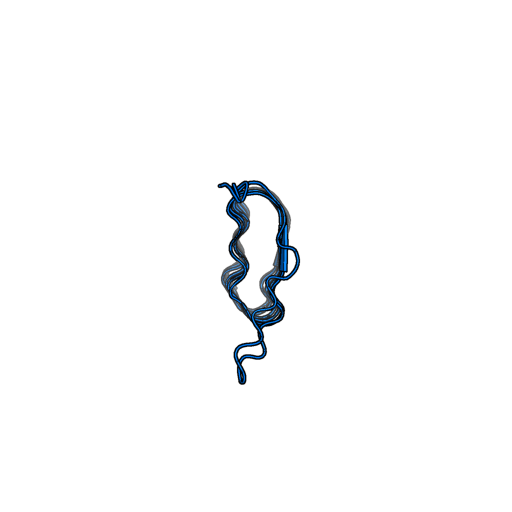C C . THR A 1 89 ? 2.874 2.051 -8.035 1.00 98.31 89 THR A C 1
ATOM 627 O O . THR A 1 89 ? 3.277 1.748 -9.157 1.00 98.31 89 THR A O 1
ATOM 630 N N . ALA A 1 90 ? 1.817 1.451 -7.492 1.00 98.00 90 ALA A N 1
ATOM 631 C CA . ALA A 1 90 ? 0.950 0.518 -8.209 1.00 98.00 90 ALA A CA 1
ATOM 632 C C . ALA A 1 90 ? -0.366 1.215 -8.596 1.00 98.00 90 ALA A C 1
ATOM 634 O O . ALA A 1 90 ? -1.243 1.441 -7.763 1.00 98.00 90 ALA A O 1
ATOM 635 N N . SER A 1 91 ? -0.492 1.575 -9.873 1.00 97.06 91 SER A N 1
ATOM 636 C CA . SER A 1 91 ? -1.639 2.297 -10.444 1.00 97.06 91 SER A CA 1
ATOM 637 C C . SER A 1 91 ? -2.567 1.421 -11.289 1.00 97.06 91 SER A C 1
ATOM 639 O O . SER A 1 91 ? -3.645 1.881 -11.647 1.00 97.06 91 SER A O 1
ATOM 641 N N . GLY A 1 92 ? -2.186 0.185 -11.614 1.00 97.38 92 GLY A N 1
ATOM 642 C CA . GLY A 1 92 ? -3.037 -0.760 -12.350 1.00 97.38 92 GLY A CA 1
ATOM 643 C C . GLY A 1 92 ? -3.930 -1.575 -11.412 1.00 97.38 92 GLY A C 1
ATOM 644 O O . GLY A 1 92 ? -3.588 -1.783 -10.244 1.00 97.38 92 GLY A O 1
ATOM 645 N N . VAL A 1 93 ? -5.087 -2.029 -11.895 1.00 97.31 93 VAL A N 1
ATOM 646 C CA . VAL A 1 93 ? -5.968 -2.914 -11.114 1.00 97.31 93 VAL A CA 1
ATOM 647 C C . VAL A 1 93 ? -5.274 -4.264 -10.945 1.00 97.31 93 VAL A C 1
ATOM 649 O O . VAL A 1 93 ? -4.953 -4.919 -11.927 1.00 97.31 93 VAL A O 1
ATOM 652 N N . GLY A 1 94 ? -5.028 -4.677 -9.701 1.00 96.50 94 GLY A N 1
ATOM 653 C CA . GLY A 1 94 ? -4.237 -5.880 -9.412 1.00 96.50 94 GLY A CA 1
ATOM 654 C C . GLY A 1 94 ? -2.737 -5.734 -9.693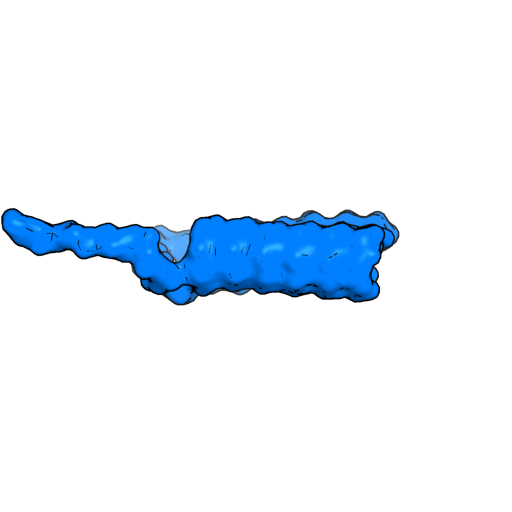 1.00 96.50 94 GLY A C 1
ATOM 655 O O . GLY A 1 94 ? -2.011 -6.726 -9.640 1.00 96.50 94 GLY A O 1
ATOM 656 N N . ALA A 1 95 ? -2.250 -4.522 -9.982 1.00 97.75 95 ALA A N 1
ATOM 657 C CA . ALA A 1 95 ? -0.830 -4.291 -10.203 1.00 97.75 95 ALA A CA 1
ATOM 658 C C . ALA A 1 95 ? -0.032 -4.545 -8.920 1.00 97.75 95 ALA A C 1
ATOM 660 O O . ALA A 1 95 ? -0.419 -4.115 -7.833 1.00 97.75 95 ALA A O 1
ATOM 661 N N . MET A 1 96 ? 1.119 -5.199 -9.057 1.00 97.25 96 MET A N 1
ATOM 662 C CA . MET A 1 96 ? 2.009 -5.504 -7.941 1.00 97.25 96 MET A CA 1
ATOM 663 C C . MET A 1 96 ? 3.379 -4.878 -8.180 1.00 97.25 96 MET A C 1
ATOM 665 O O . MET A 1 96 ? 3.977 -5.054 -9.242 1.00 97.25 96 MET A O 1
ATOM 669 N N . VAL A 1 97 ? 3.879 -4.158 -7.180 1.00 97.38 97 VAL A N 1
ATOM 670 C CA . VAL A 1 97 ? 5.206 -3.544 -7.180 1.00 97.38 97 VAL A CA 1
ATOM 671 C C . VAL A 1 97 ? 5.935 -3.923 -5.902 1.00 97.38 97 VAL A C 1
ATOM 673 O O . VAL A 1 97 ? 5.392 -3.807 -4.803 1.00 97.38 97 VAL A O 1
ATOM 676 N N . LEU A 1 98 ? 7.173 -4.373 -6.073 1.00 96.56 98 LEU A N 1
ATOM 677 C CA . LEU A 1 98 ? 8.086 -4.771 -5.013 1.00 96.56 98 LEU A CA 1
ATOM 678 C C . LEU A 1 98 ? 9.456 -4.164 -5.320 1.00 96.56 98 LEU A C 1
ATOM 680 O O . LEU A 1 98 ? 10.118 -4.629 -6.250 1.00 96.56 98 LEU A O 1
ATOM 684 N N . GLY A 1 99 ? 9.892 -3.143 -4.582 1.00 94.94 99 GLY A N 1
ATOM 685 C CA . GLY A 1 99 ? 11.225 -2.587 -4.796 1.00 94.94 99 GLY A CA 1
ATOM 686 C C . GLY A 1 99 ? 11.464 -1.190 -4.238 1.00 94.94 99 GLY A C 1
ATOM 687 O O . GLY A 1 99 ? 11.248 -0.885 -3.066 1.00 94.94 99 GLY A O 1
ATOM 688 N N . THR A 1 100 ? 12.101 -0.360 -5.052 1.00 97.50 100 THR A N 1
ATOM 689 C CA . THR A 1 100 ? 12.404 1.027 -4.711 1.00 97.50 100 THR A CA 1
ATOM 690 C C . THR A 1 100 ? 12.276 1.868 -5.970 1.00 97.50 100 THR A C 1
ATOM 692 O O . THR A 1 100 ? 12.904 1.554 -6.981 1.00 97.50 100 THR A O 1
ATOM 695 N N . ASN A 1 101 ? 11.465 2.925 -5.915 1.00 97.19 101 ASN A N 1
ATOM 696 C CA . ASN A 1 101 ? 11.115 3.789 -7.045 1.00 97.19 101 ASN A CA 1
ATOM 697 C C . ASN A 1 101 ? 10.551 3.023 -8.256 1.00 97.19 101 ASN A C 1
ATOM 699 O O . ASN A 1 101 ? 10.801 3.381 -9.407 1.00 97.19 101 ASN A O 1
ATOM 703 N N . SER A 1 102 ? 9.819 1.940 -8.011 1.00 96.88 102 SER A N 1
ATOM 704 C CA . SER A 1 102 ? 9.249 1.096 -9.058 1.00 96.88 102 SER A CA 1
ATOM 705 C C . SER A 1 102 ? 7.791 1.468 -9.338 1.00 96.88 102 SER A C 1
ATOM 707 O O . SER A 1 102 ? 7.082 1.981 -8.472 1.00 96.88 102 SER A O 1
ATOM 709 N N . ARG A 1 103 ? 7.315 1.226 -10.566 1.00 97.31 103 ARG A N 1
ATOM 710 C CA . ARG A 1 103 ? 5.945 1.576 -10.966 1.00 97.31 103 ARG A CA 1
ATOM 711 C C . ARG A 1 103 ? 5.308 0.501 -11.837 1.00 97.31 103 ARG A C 1
ATOM 713 O O . ARG A 1 103 ? 5.903 0.093 -12.829 1.00 97.31 103 ARG A O 1
ATOM 720 N N . ALA A 1 104 ? 4.081 0.107 -11.509 1.00 95.25 104 ALA A N 1
ATOM 721 C CA . ALA A 1 104 ? 3.254 -0.774 -12.332 1.00 95.25 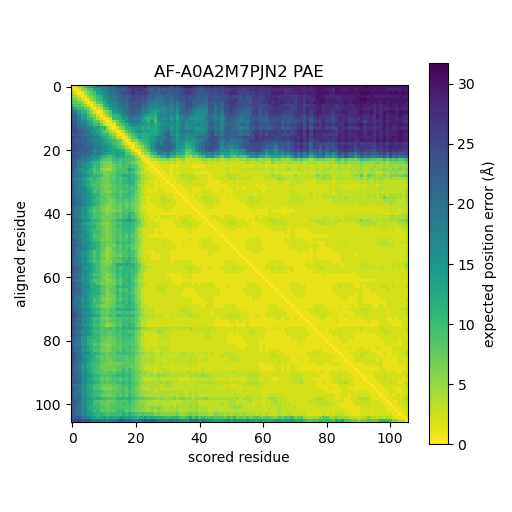104 ALA A CA 1
ATOM 722 C C . ALA A 1 104 ? 1.890 -0.123 -12.578 1.00 95.25 104 ALA A C 1
ATOM 724 O O . ALA A 1 104 ? 1.295 0.443 -11.664 1.00 95.25 104 ALA A O 1
ATOM 725 N N . GLY A 1 105 ? 1.406 -0.175 -13.817 1.00 93.12 105 GLY A N 1
ATOM 726 C CA . GLY A 1 105 ? 0.166 0.493 -14.233 1.00 93.12 105 GLY A CA 1
ATOM 727 C C . GLY A 1 105 ? -0.695 -0.301 -15.213 1.00 93.12 105 GLY A C 1
ATOM 728 O O . GLY A 1 105 ? -1.703 0.233 -15.663 1.00 93.12 105 GLY A O 1
ATOM 729 N N . GLY A 1 106 ? -0.260 -1.513 -15.573 1.00 78.50 106 GLY A N 1
ATOM 730 C CA . GLY A 1 106 ? -0.988 -2.419 -16.464 1.00 78.50 106 GLY A CA 1
ATOM 731 C C . GLY A 1 106 ? -2.072 -3.201 -15.745 1.00 78.50 106 GLY A C 1
ATOM 732 O O . GLY A 1 106 ? -1.996 -3.285 -14.497 1.00 78.50 106 GLY A O 1
#

Solvent-accessible surface area (backbone atoms only — not comparable to full-atom values): 4652 Å² total; per-residue (Å²): 134,84,83,84,76,75,92,75,61,84,53,63,62,76,80,68,81,50,94,88,59,88,64,58,28,22,32,47,50,46,79,46,39,40,74,7,43,49,4,30,5,27,38,39,51,4,26,0,52,7,40,52,3,32,6,33,24,43,44,2,27,1,50,6,41,52,3,36,5,32,27,38,46,6,30,1,57,16,42,47,1,27,6,40,31,35,46,14,35,2,57,5,70,58,12,68,31,77,50,61,69,36,74,29,65,96

Radius of gyration: 14.68 Å; Cα contacts (8 Å, |Δi|>4): 356; chains: 1; bounding box: 38×27×53 Å

Sequence (106 aa):
MFAYVNTYSQCTTCNNPIPGTTNYASKVGTDNIATGNNSFAGGITSRANGAQSFAFGSAAIADGANSFALGWGTLSNSNFAVSIGTSDTASGVGAMVLGTNSRAGG

Secondary structure (DSSP, 8-state):
-------SS--S------TT-----EEEEES-EE-STT-EEEEES-EE-STT-EEESTT-EE-STT-EEEEES-EE-STT-EEEEES-EE-STT-EEEEES-EE--

Mean predicted aligned error: 7.91 Å

pLDDT: mean 83.75, std 21.39, range [31.81, 98.44]